Protein AF-A0A367LUB1-F1 (afdb_monomer_lite)

Foldseek 3Di:
DEQEDEDQADPAACLQDPVNCVPRVVVQVVCCVVVVHHHWYWYWYCVPVVDIDIDTPVVRVVVCCDVALPDPVNLVVLVVVPPVSVVSNVD

pLDDT: mean 95.66, std 2.81, range [85.5, 98.38]

Structure (mmCIF, N/CA/C/O backbone):
data_AF-A0A367LUB1-F1
#
_entry.id   AF-A0A367LUB1-F1
#
loop_
_atom_site.group_PDB
_atom_site.id
_atom_site.type_symbol
_atom_site.label_atom_id
_atom_site.label_alt_id
_atom_site.label_comp_id
_atom_site.label_asym_id
_atom_site.label_entity_id
_atom_sit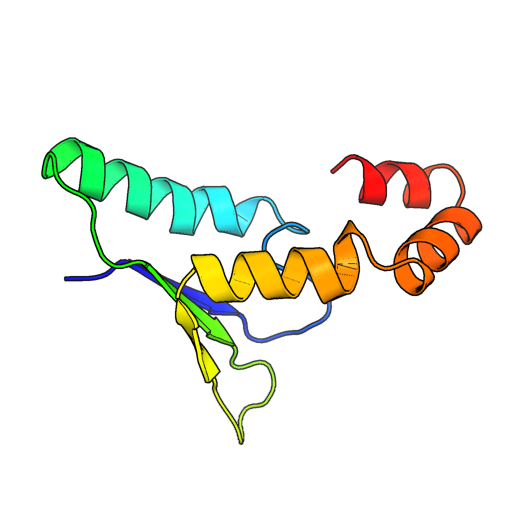e.label_seq_id
_atom_site.pdbx_PDB_ins_code
_atom_site.Cartn_x
_atom_site.Cartn_y
_atom_site.Cartn_z
_atom_site.occupancy
_atom_site.B_iso_or_equiv
_atom_site.auth_seq_id
_atom_site.auth_comp_id
_atom_site.auth_asym_id
_atom_site.auth_atom_id
_atom_site.pdbx_PDB_model_num
ATOM 1 N N . GLN A 1 1 ? -13.740 -6.405 16.655 1.00 85.69 1 GLN A N 1
ATOM 2 C CA . GLN A 1 1 ? -13.781 -5.154 15.863 1.00 85.69 1 GLN A CA 1
ATOM 3 C C . GLN A 1 1 ? -12.535 -5.117 14.992 1.00 85.69 1 GLN A C 1
ATOM 5 O O . GLN A 1 1 ? -11.517 -5.640 15.438 1.00 85.69 1 GLN A O 1
ATOM 10 N N . ALA A 1 2 ? -12.633 -4.582 13.775 1.00 95.19 2 ALA A N 1
ATOM 11 C CA . ALA A 1 2 ? -11.534 -4.525 12.813 1.00 95.19 2 ALA A CA 1
ATOM 12 C C . ALA A 1 2 ? -11.660 -3.289 11.913 1.00 95.19 2 ALA A C 1
ATOM 14 O O . ALA A 1 2 ? -12.768 -2.785 11.725 1.00 95.19 2 ALA A O 1
ATOM 15 N N . VAL A 1 3 ? -10.540 -2.847 11.347 1.00 97.50 3 VAL A N 1
ATOM 16 C CA . VAL A 1 3 ? -10.489 -1.874 10.249 1.00 97.50 3 VAL A CA 1
ATOM 17 C C . VAL A 1 3 ? -10.247 -2.641 8.951 1.00 97.50 3 VAL A C 1
ATOM 19 O O . VAL A 1 3 ? -9.372 -3.504 8.893 1.00 97.50 3 VAL A O 1
ATOM 22 N N . LEU A 1 4 ? -11.035 -2.359 7.916 1.00 97.19 4 LEU A N 1
ATOM 23 C CA . LEU A 1 4 ? -10.916 -3.007 6.613 1.00 97.19 4 LEU A CA 1
ATOM 24 C C . LEU A 1 4 ? -11.067 -1.977 5.497 1.00 97.19 4 LEU A C 1
ATOM 26 O O . LEU A 1 4 ? -11.964 -1.139 5.552 1.00 97.19 4 LEU A O 1
ATOM 30 N N . HIS A 1 5 ? -10.202 -2.071 4.489 1.00 96.69 5 HIS A N 1
ATOM 31 C CA . HIS A 1 5 ? -10.293 -1.300 3.252 1.00 96.69 5 HIS A CA 1
ATOM 32 C C . HIS A 1 5 ? -10.212 -2.262 2.061 1.00 96.69 5 HIS A C 1
ATOM 34 O O . HIS A 1 5 ? -9.445 -3.224 2.094 1.00 96.69 5 HIS A O 1
ATOM 40 N N . ASN A 1 6 ? -11.043 -2.036 1.043 1.00 95.81 6 ASN A N 1
ATOM 41 C CA . ASN A 1 6 ? -11.063 -2.829 -0.180 1.00 95.81 6 ASN A CA 1
ATOM 42 C C . ASN A 1 6 ? -10.318 -2.111 -1.305 1.00 95.81 6 ASN A C 1
ATOM 44 O O . ASN A 1 6 ? -10.345 -0.888 -1.392 1.00 95.81 6 ASN A O 1
ATOM 48 N N . GLN A 1 7 ? -9.738 -2.901 -2.195 1.00 94.25 7 GLN A N 1
ATOM 49 C CA . GLN A 1 7 ? -9.128 -2.497 -3.450 1.00 94.25 7 GLN A CA 1
ATOM 50 C C . GLN A 1 7 ? -9.743 -3.333 -4.575 1.00 94.25 7 GLN A C 1
ATOM 52 O O . GLN A 1 7 ? -9.828 -4.558 -4.474 1.00 94.25 7 GLN A O 1
ATOM 57 N N . ASP A 1 8 ? -10.159 -2.682 -5.653 1.00 92.31 8 ASP A N 1
ATOM 58 C CA . ASP A 1 8 ? -10.894 -3.274 -6.775 1.00 92.31 8 ASP A CA 1
ATOM 59 C C . ASP A 1 8 ? -10.049 -3.464 -8.044 1.00 92.31 8 ASP A C 1
ATOM 61 O O . ASP A 1 8 ? -10.506 -4.074 -9.006 1.00 92.31 8 ASP A O 1
ATOM 65 N N . ASN A 1 9 ? -8.809 -2.978 -8.049 1.00 89.31 9 ASN A N 1
ATOM 66 C CA . ASN A 1 9 ? -7.956 -2.921 -9.234 1.00 89.31 9 ASN A CA 1
ATOM 67 C C . ASN A 1 9 ? -6.515 -3.381 -8.906 1.00 89.31 9 ASN A C 1
ATOM 69 O O . ASN A 1 9 ? -6.206 -3.630 -7.741 1.00 89.31 9 ASN A O 1
ATOM 73 N N . ARG A 1 10 ? -5.636 -3.588 -9.898 1.00 89.50 10 ARG A N 1
ATOM 74 C CA . ARG A 1 10 ? -4.218 -4.011 -9.687 1.00 89.50 10 ARG A CA 1
ATOM 75 C C . ARG A 1 10 ? -3.200 -3.018 -10.241 1.00 89.50 10 ARG A C 1
ATOM 77 O O . ARG A 1 10 ? -2.003 -3.298 -10.210 1.00 89.50 10 ARG A O 1
ATOM 84 N N . GLU A 1 11 ? -3.683 -1.920 -10.795 1.00 88.75 11 GLU A N 1
ATOM 85 C CA . GLU A 1 11 ? -2.926 -0.868 -11.452 1.00 88.75 11 GLU A CA 1
ATOM 86 C C . GLU A 1 11 ? -2.096 -0.093 -10.437 1.00 88.75 11 GLU A C 1
ATOM 88 O O . GLU A 1 11 ? -0.982 0.312 -10.754 1.00 88.75 11 GLU A O 1
ATOM 93 N N . HIS A 1 12 ? -2.616 0.031 -9.217 1.00 88.88 12 HIS A N 1
ATOM 94 C CA . HIS A 1 12 ? -1.931 0.620 -8.081 1.00 88.88 12 HIS A CA 1
ATOM 95 C C . HIS A 1 12 ? -1.989 -0.317 -6.867 1.00 88.88 12 HIS A C 1
ATOM 97 O O . HIS A 1 12 ? -2.717 -1.311 -6.843 1.00 88.88 12 HIS A O 1
ATOM 103 N N . ASP A 1 13 ? -1.197 -0.033 -5.840 1.00 92.12 13 ASP A N 1
ATOM 104 C CA . ASP A 1 13 ? -1.134 -0.827 -4.614 1.00 92.12 13 ASP A CA 1
ATOM 105 C C . ASP A 1 13 ? -1.099 0.062 -3.361 1.00 92.12 13 ASP A C 1
ATOM 107 O O . ASP A 1 13 ? -1.153 1.290 -3.454 1.00 92.12 13 ASP A O 1
ATOM 111 N N . LEU A 1 14 ? -1.036 -0.565 -2.181 1.00 92.44 14 LEU A N 1
ATOM 112 C CA . LEU A 1 14 ? -1.003 0.114 -0.878 1.00 92.44 14 LEU A CA 1
ATOM 113 C C . LEU A 1 14 ? 0.091 1.184 -0.745 1.00 92.44 14 LEU A C 1
ATOM 115 O O . LEU A 1 14 ? -0.042 2.071 0.093 1.00 92.44 14 LEU A O 1
ATOM 119 N N . LEU A 1 15 ? 1.183 1.066 -1.503 1.00 93.56 15 LEU A N 1
ATOM 120 C CA . LEU A 1 15 ? 2.323 1.982 -1.462 1.00 93.56 15 LEU A CA 1
ATOM 121 C C . LEU A 1 15 ? 2.364 2.911 -2.682 1.00 93.56 15 LEU A C 1
ATOM 123 O O . LEU A 1 15 ? 3.377 3.555 -2.915 1.00 93.56 15 LEU A O 1
ATOM 127 N N . ASP A 1 16 ? 1.348 2.886 -3.542 1.00 91.69 16 ASP A N 1
ATOM 128 C CA . ASP A 1 16 ? 1.333 3.637 -4.807 1.00 91.69 16 ASP A CA 1
ATOM 129 C C . ASP A 1 16 ? 0.376 4.834 -4.751 1.00 91.69 16 ASP A C 1
ATOM 131 O O . ASP A 1 16 ? 0.580 5.839 -5.424 1.00 91.69 16 ASP A O 1
ATOM 135 N N . SER A 1 17 ? -0.655 4.748 -3.903 1.00 90.00 17 SER A N 1
ATOM 136 C CA . SER A 1 17 ? -1.559 5.859 -3.605 1.00 90.00 17 SER A CA 1
ATOM 137 C C . SER A 1 17 ? -1.522 6.210 -2.124 1.00 90.00 17 SER A C 1
ATOM 139 O O . SER A 1 17 ? -1.595 5.343 -1.247 1.00 90.00 17 SER A O 1
ATOM 141 N N . ASN A 1 18 ? -1.472 7.510 -1.849 1.00 89.94 18 ASN A N 1
ATOM 142 C CA . ASN A 1 18 ? -1.526 8.052 -0.502 1.00 89.94 18 ASN A CA 1
ATOM 143 C C . ASN A 1 18 ? -2.871 7.827 0.199 1.00 89.94 18 ASN A C 1
ATOM 145 O O . ASN A 1 18 ? -2.916 7.763 1.431 1.00 89.94 18 ASN A O 1
ATOM 149 N N . ASP A 1 19 ? -3.950 7.652 -0.560 1.00 93.62 19 ASP A N 1
ATOM 150 C CA . ASP A 1 19 ? -5.294 7.475 -0.014 1.00 93.62 19 ASP A CA 1
ATOM 151 C C . ASP A 1 19 ? -5.373 6.258 0.924 1.00 93.62 19 ASP A C 1
ATOM 153 O O . ASP A 1 19 ? -6.042 6.301 1.959 1.00 93.62 19 ASP A O 1
ATOM 157 N N . TYR A 1 20 ? -4.634 5.177 0.649 1.00 94.56 20 TYR A N 1
ATOM 158 C CA . TYR A 1 20 ? -4.667 3.991 1.510 1.00 94.56 20 TYR A CA 1
ATOM 159 C C . TYR A 1 20 ? -4.186 4.283 2.929 1.00 94.56 20 TYR A C 1
ATOM 161 O O . TYR A 1 20 ? -4.873 3.930 3.892 1.00 94.56 20 TYR A O 1
ATOM 169 N N . TYR A 1 21 ? -3.041 4.949 3.090 1.00 92.69 21 TYR A N 1
ATOM 170 C CA . TYR A 1 21 ? -2.557 5.275 4.429 1.00 92.69 21 TYR A CA 1
ATOM 171 C C . TYR A 1 21 ? -3.364 6.415 5.064 1.00 92.69 21 TYR A C 1
ATOM 173 O O . TYR A 1 21 ? -3.514 6.428 6.285 1.00 92.69 21 TYR A O 1
ATOM 181 N N . GLN A 1 22 ? -3.931 7.332 4.272 1.00 96.69 22 GLN A N 1
ATOM 182 C CA . GLN A 1 22 ? -4.800 8.393 4.788 1.00 96.69 22 GLN A CA 1
ATOM 183 C C . GLN A 1 22 ? -6.095 7.827 5.383 1.00 96.69 22 GLN A C 1
ATOM 185 O O . GLN A 1 22 ? -6.430 8.146 6.523 1.00 96.69 22 GLN A O 1
ATOM 190 N N . PHE A 1 23 ? -6.796 6.950 4.662 1.00 97.00 23 PHE A N 1
ATOM 191 C CA . PHE A 1 23 ? -8.076 6.400 5.111 1.00 97.00 23 PHE A CA 1
ATOM 192 C C . PHE A 1 23 ? -7.907 5.184 6.022 1.00 97.00 23 PHE A C 1
ATOM 194 O O . PHE A 1 23 ? -8.350 5.204 7.171 1.00 97.00 23 PHE A O 1
ATOM 201 N N . GLN A 1 24 ? -7.259 4.119 5.546 1.00 97.19 24 GLN A N 1
ATOM 202 C CA . GLN A 1 24 ? -7.120 2.884 6.324 1.00 97.19 24 GLN A CA 1
ATOM 203 C C . GLN A 1 24 ? -6.139 3.072 7.479 1.00 97.19 24 GLN A C 1
ATOM 205 O O . GLN A 1 24 ? -6.443 2.689 8.609 1.00 97.19 24 GLN A O 1
ATOM 210 N N . GLY A 1 25 ? -4.984 3.685 7.205 1.00 96.56 25 GLY A N 1
ATOM 211 C CA . GLY A 1 25 ? -3.989 4.005 8.229 1.00 96.56 25 GLY A CA 1
ATOM 212 C C . GLY A 1 25 ? -4.515 5.025 9.239 1.00 96.56 25 GLY A C 1
ATOM 213 O O . GLY A 1 25 ? -4.385 4.807 10.442 1.00 96.56 25 GLY A O 1
ATOM 214 N N . GLY A 1 26 ? -5.189 6.081 8.772 1.00 97.62 26 GLY A N 1
ATOM 215 C CA . GLY A 1 26 ? -5.818 7.083 9.636 1.00 97.62 26 GLY A CA 1
ATOM 216 C C . GLY A 1 26 ? -6.906 6.502 10.544 1.00 97.62 26 GLY A C 1
ATOM 217 O O . GLY A 1 26 ? -6.893 6.751 11.749 1.00 97.62 26 GLY A O 1
ATOM 218 N N . MET A 1 27 ? -7.808 5.673 10.005 1.00 97.94 27 MET A N 1
ATOM 219 C CA . MET A 1 27 ? -8.831 4.985 10.804 1.00 97.94 27 MET A CA 1
ATOM 220 C C . MET A 1 27 ? -8.203 4.030 11.824 1.00 97.94 27 MET A C 1
ATOM 222 O O . MET A 1 27 ? -8.620 4.007 12.982 1.00 97.94 27 MET A O 1
ATOM 226 N N . LEU A 1 28 ? -7.187 3.261 11.415 1.00 97.50 28 LEU A N 1
ATOM 227 C CA . LEU A 1 28 ? -6.466 2.358 12.310 1.00 97.50 28 LEU A CA 1
ATOM 228 C C . LEU A 1 28 ? -5.831 3.132 13.472 1.00 97.50 28 LEU A C 1
ATOM 230 O O . LEU A 1 28 ? -6.095 2.815 14.630 1.00 97.50 28 LEU A O 1
ATOM 234 N N . ALA A 1 29 ? -5.096 4.205 13.169 1.00 97.81 29 ALA A N 1
ATOM 235 C CA . ALA A 1 29 ? -4.466 5.058 14.170 1.00 97.81 29 ALA A CA 1
ATOM 236 C C . ALA A 1 29 ? -5.490 5.705 15.116 1.00 97.81 29 ALA A C 1
ATOM 238 O O . ALA A 1 29 ? -5.273 5.734 16.327 1.00 97.81 29 ALA A O 1
ATOM 239 N N . ALA A 1 30 ? -6.622 6.186 14.595 1.00 98.12 30 ALA A N 1
ATOM 240 C CA . ALA A 1 30 ? -7.674 6.794 15.406 1.00 98.12 30 ALA A CA 1
ATOM 241 C C . ALA A 1 30 ? -8.290 5.789 16.391 1.00 98.12 30 ALA A C 1
ATOM 243 O O . ALA A 1 30 ? -8.409 6.079 17.583 1.00 98.12 30 ALA A O 1
ATOM 244 N N . VAL A 1 31 ? -8.644 4.590 15.914 1.00 97.69 31 VAL A N 1
ATOM 245 C CA . VAL A 1 31 ? -9.234 3.539 16.754 1.00 97.69 31 VAL A CA 1
ATOM 246 C C . VAL A 1 31 ? -8.252 3.078 17.824 1.00 97.69 31 VAL A C 1
ATOM 248 O O . VAL A 1 31 ? -8.632 2.987 18.990 1.00 97.69 31 VAL A O 1
ATOM 251 N N . GLU A 1 32 ? -6.999 2.808 17.459 1.00 97.38 32 GLU A N 1
ATOM 252 C CA . GLU A 1 32 ? -5.983 2.347 18.411 1.00 97.38 32 GLU A CA 1
ATOM 253 C C . GLU A 1 32 ? -5.661 3.415 19.461 1.00 97.38 32 GLU A C 1
ATOM 255 O O . GLU A 1 32 ? -5.534 3.086 20.640 1.00 97.38 32 GLU A O 1
ATOM 260 N N . THR A 1 33 ? -5.629 4.692 19.067 1.00 98.25 33 THR A N 1
ATOM 261 C CA . THR A 1 33 ? -5.414 5.821 19.986 1.00 98.25 33 THR A CA 1
ATOM 262 C C . THR A 1 33 ? -6.549 5.950 21.000 1.00 98.25 33 THR A C 1
ATOM 264 O O . THR A 1 33 ? -6.296 6.065 22.196 1.00 98.25 33 THR A O 1
ATOM 267 N N . LEU A 1 34 ? -7.807 5.901 20.547 1.00 97.88 34 LEU A N 1
ATOM 268 C CA . LEU A 1 34 ? -8.975 6.038 21.425 1.00 97.88 34 LEU A CA 1
ATOM 269 C C . LEU A 1 34 ? -9.192 4.809 22.319 1.00 97.88 34 LEU A C 1
ATOM 271 O O . LEU A 1 34 ? -9.712 4.927 23.426 1.00 97.88 34 LEU A O 1
ATOM 275 N N . ARG A 1 35 ? -8.813 3.622 21.836 1.00 96.75 35 ARG A N 1
ATOM 276 C CA . ARG A 1 35 ? -8.967 2.349 22.552 1.00 96.75 35 ARG A CA 1
ATOM 277 C C . ARG A 1 35 ? -7.801 2.047 23.497 1.00 96.75 35 ARG A C 1
ATOM 279 O O . ARG A 1 35 ? -7.992 1.302 24.454 1.00 96.75 35 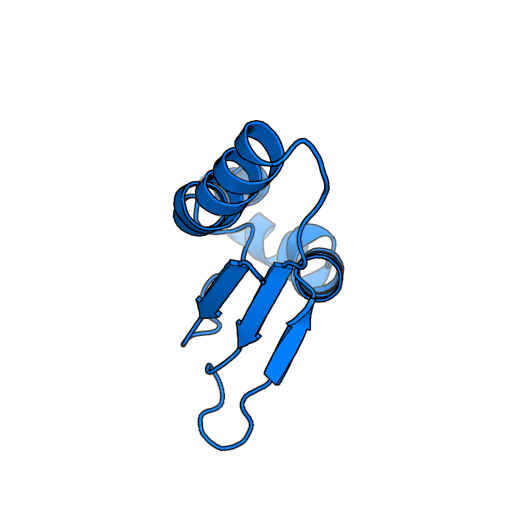ARG A O 1
ATOM 286 N N . GLY A 1 36 ? -6.603 2.555 23.204 1.00 97.44 36 GLY A N 1
ATOM 287 C CA . GLY A 1 36 ? -5.364 2.232 23.921 1.00 97.44 36 GLY A CA 1
ATOM 288 C C . GLY A 1 36 ? -4.838 0.812 23.671 1.00 97.44 36 GLY A C 1
ATOM 289 O O . GLY A 1 36 ? -4.002 0.325 24.428 1.00 97.44 36 GLY A O 1
ATOM 290 N N . ALA A 1 37 ? -5.338 0.119 22.644 1.00 96.81 37 ALA A N 1
ATOM 291 C CA . ALA A 1 37 ? -4.937 -1.244 22.304 1.00 96.81 37 ALA A CA 1
ATOM 292 C C . ALA A 1 37 ? -5.040 -1.481 20.790 1.00 96.81 37 ALA A C 1
ATOM 294 O O . ALA A 1 37 ? -5.931 -0.903 20.156 1.00 96.81 37 ALA A O 1
ATOM 295 N N . PRO A 1 38 ? -4.188 -2.357 20.223 1.00 95.25 38 PRO A N 1
ATOM 296 C CA . PRO A 1 38 ? -4.206 -2.653 18.799 1.00 95.25 38 PRO A CA 1
ATOM 297 C C . PRO A 1 38 ? -5.536 -3.267 18.358 1.00 95.25 38 PRO A C 1
ATOM 299 O O . PRO A 1 38 ? -6.216 -3.962 19.126 1.00 95.25 38 PRO A O 1
ATOM 302 N N . VAL A 1 39 ? -5.893 -3.042 17.097 1.00 97.06 39 VAL A N 1
ATOM 303 C CA . VAL A 1 39 ? -7.095 -3.614 16.479 1.00 97.06 39 VAL A CA 1
ATOM 304 C C . VAL A 1 39 ? -6.726 -4.380 15.213 1.00 97.06 39 VAL A C 1
ATOM 306 O O . VAL A 1 39 ? -5.761 -4.066 14.521 1.00 97.06 39 VAL A O 1
ATOM 309 N N . ALA A 1 40 ? -7.485 -5.430 14.901 1.00 97.62 40 ALA A N 1
ATOM 310 C CA . ALA A 1 40 ? -7.253 -6.190 13.682 1.00 97.62 40 ALA A CA 1
ATOM 311 C C . ALA A 1 40 ? -7.433 -5.291 12.445 1.00 97.62 40 ALA A C 1
ATOM 313 O O . ALA A 1 40 ? -8.401 -4.531 12.364 1.00 97.62 40 ALA A O 1
ATOM 314 N N . SER A 1 41 ? -6.518 -5.403 11.481 1.00 97.75 41 SER A N 1
ATOM 315 C CA . SER A 1 41 ? -6.553 -4.648 10.227 1.00 97.75 41 SER A CA 1
ATOM 316 C C . SER A 1 41 ? -6.433 -5.584 9.032 1.00 97.75 41 SER A C 1
ATOM 318 O O . SER A 1 41 ? -5.537 -6.437 8.989 1.00 97.75 41 SER A O 1
ATOM 320 N N . TYR A 1 42 ? -7.330 -5.418 8.065 1.00 98.06 42 TYR A N 1
ATOM 321 C CA . TYR A 1 42 ? -7.448 -6.269 6.886 1.00 98.06 42 TYR A CA 1
ATOM 322 C C . TYR A 1 42 ? -7.510 -5.453 5.598 1.00 98.06 42 TYR A C 1
ATOM 324 O O . TYR A 1 42 ? -8.025 -4.337 5.583 1.00 98.06 42 TYR A O 1
ATOM 332 N N . HIS A 1 43 ? -7.029 -6.042 4.509 1.00 97.69 43 HIS A N 1
ATOM 333 C CA . HIS A 1 43 ? -7.141 -5.510 3.155 1.00 97.69 43 HIS A CA 1
ATOM 334 C C . HIS A 1 43 ? -7.904 -6.502 2.280 1.00 97.69 43 HIS A C 1
ATOM 336 O O . HIS A 1 43 ? -7.544 -7.683 2.230 1.00 97.69 43 HIS A O 1
ATOM 342 N N . GLY A 1 44 ? -8.969 -6.038 1.630 1.00 96.88 44 GLY A N 1
ATOM 343 C CA . GLY A 1 44 ? -9.758 -6.832 0.692 1.00 96.88 44 GLY A CA 1
ATOM 344 C C . GLY A 1 44 ? -9.302 -6.598 -0.744 1.00 96.88 44 GLY A C 1
ATOM 345 O O . GLY A 1 44 ? -9.448 -5.503 -1.266 1.00 96.88 44 GLY A O 1
ATOM 346 N N . ASP A 1 45 ? -8.763 -7.624 -1.395 1.00 95.75 45 ASP A N 1
ATOM 347 C CA . ASP A 1 45 ? -8.433 -7.631 -2.822 1.00 95.75 45 ASP A CA 1
ATOM 348 C C . ASP A 1 45 ? -9.628 -8.200 -3.603 1.00 95.75 45 ASP A C 1
ATOM 350 O O . ASP A 1 45 ? -9.869 -9.411 -3.597 1.00 95.75 45 ASP A O 1
ATOM 354 N N . HIS A 1 46 ? -10.378 -7.313 -4.256 1.00 95.06 46 HIS A N 1
ATOM 355 C CA . HIS A 1 46 ? -11.501 -7.624 -5.147 1.00 95.06 46 HIS A CA 1
ATOM 356 C C . HIS A 1 46 ? -11.146 -7.447 -6.627 1.00 95.06 46 HIS A C 1
ATOM 358 O O . HIS A 1 46 ? -12.025 -7.508 -7.482 1.00 95.06 46 HIS A O 1
ATOM 364 N N . SER A 1 47 ? -9.861 -7.288 -6.951 1.00 93.69 47 SER A N 1
ATOM 365 C CA . SER A 1 47 ? -9.416 -7.117 -8.339 1.00 93.69 47 SER A CA 1
ATOM 366 C C . SER A 1 47 ? -9.664 -8.328 -9.242 1.00 93.69 47 SER A C 1
ATOM 368 O O . SER A 1 47 ? -9.580 -8.232 -10.464 1.00 93.69 47 SER A O 1
ATOM 370 N N . GLN A 1 48 ? -9.968 -9.480 -8.643 1.00 94.94 48 GLN A N 1
ATOM 371 C CA . GLN A 1 48 ? -10.531 -10.644 -9.318 1.00 94.94 48 GLN A CA 1
ATOM 372 C C . GLN A 1 48 ? -11.904 -10.923 -8.695 1.00 94.94 48 GLN A C 1
ATOM 374 O O . GLN A 1 48 ? -11.952 -11.566 -7.643 1.00 94.94 48 GLN A O 1
ATOM 379 N N . PRO A 1 49 ? -13.008 -10.456 -9.309 1.00 92.88 49 PRO A N 1
ATOM 380 C CA . PRO A 1 49 ? -14.350 -10.581 -8.735 1.00 92.88 49 PRO A CA 1
ATOM 381 C C . PRO A 1 49 ? -14.760 -12.025 -8.412 1.00 92.88 49 PRO A C 1
ATOM 383 O O . PRO A 1 49 ? -15.426 -12.259 -7.409 1.00 92.88 49 PRO A O 1
ATOM 386 N N . ASP A 1 50 ? -14.297 -12.996 -9.206 1.00 96.69 50 ASP A N 1
ATOM 387 C CA . ASP A 1 50 ? -14.579 -14.426 -9.004 1.00 96.69 50 ASP A CA 1
ATOM 388 C C . ASP A 1 50 ? -13.714 -15.077 -7.908 1.00 96.69 50 ASP A C 1
ATOM 390 O O . ASP A 1 50 ? -13.925 -16.232 -7.537 1.00 96.69 50 ASP A O 1
ATOM 394 N N . ASN A 1 51 ? -12.702 -14.370 -7.394 1.00 95.62 51 ASN A N 1
ATOM 395 C CA . ASN A 1 51 ? -11.785 -14.872 -6.370 1.00 95.62 51 ASN A CA 1
ATOM 396 C C . ASN A 1 51 ? -11.348 -13.753 -5.408 1.00 95.62 51 ASN A C 1
ATOM 398 O O . ASN A 1 51 ? -10.156 -13.414 -5.366 1.00 95.62 51 ASN A O 1
ATOM 402 N N . PRO A 1 52 ? -12.285 -13.170 -4.637 1.00 95.25 52 PRO A N 1
ATOM 403 C CA . PRO A 1 52 ? -11.963 -12.129 -3.676 1.00 95.25 52 PRO A CA 1
ATOM 404 C C . PRO A 1 52 ? -11.069 -12.692 -2.569 1.00 95.25 52 PRO A C 1
ATOM 406 O O . PRO A 1 52 ? -11.290 -13.792 -2.056 1.00 95.25 52 PRO A O 1
ATOM 409 N N . ARG A 1 53 ? -10.039 -11.938 -2.182 1.00 96.62 53 ARG A N 1
ATOM 410 C CA . ARG A 1 53 ? -9.081 -12.360 -1.152 1.00 96.62 53 ARG A CA 1
ATOM 411 C C . ARG A 1 53 ? -8.973 -11.314 -0.066 1.00 96.62 53 ARG A C 1
ATOM 413 O O . ARG A 1 53 ? -8.580 -10.188 -0.330 1.00 96.62 53 ARG A O 1
ATOM 420 N N . ILE A 1 54 ? -9.222 -11.720 1.170 1.00 97.19 54 ILE A N 1
ATOM 421 C CA . ILE A 1 54 ? -8.995 -10.877 2.342 1.00 97.19 54 ILE A CA 1
ATOM 422 C C . ILE A 1 54 ? -7.694 -11.324 3.000 1.00 97.19 54 ILE A C 1
ATOM 424 O O . ILE A 1 54 ? -7.490 -12.512 3.251 1.00 97.19 54 ILE A O 1
ATOM 428 N N . ARG A 1 55 ? -6.806 -10.369 3.264 1.00 97.44 55 ARG A N 1
ATOM 429 C CA . ARG A 1 55 ? -5.539 -10.582 3.973 1.00 97.44 55 ARG A CA 1
ATOM 430 C C . ARG A 1 55 ? -5.463 -9.658 5.168 1.00 97.44 55 ARG A C 1
ATOM 432 O O . ARG A 1 55 ? -6.131 -8.627 5.198 1.00 97.44 55 ARG A O 1
ATOM 439 N N . THR A 1 56 ? -4.622 -9.979 6.139 1.00 98.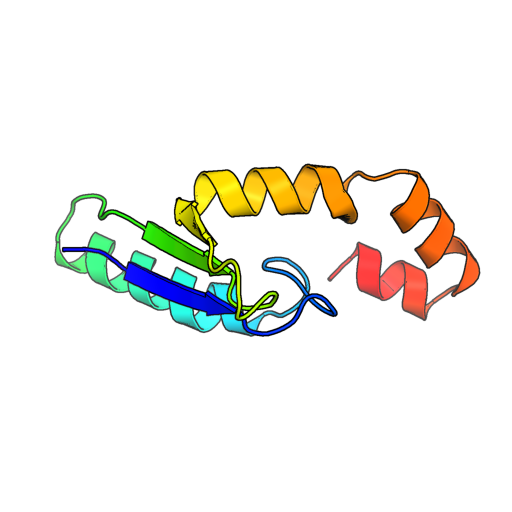19 56 THR A N 1
ATOM 440 C CA . THR A 1 56 ? -4.199 -8.958 7.100 1.00 98.19 56 THR A CA 1
ATOM 441 C C . THR A 1 56 ? -3.462 -7.840 6.361 1.00 98.19 56 THR A C 1
ATOM 443 O O . THR A 1 56 ? -2.790 -8.083 5.354 1.00 98.19 56 THR A O 1
ATOM 446 N N . LEU A 1 57 ? -3.530 -6.612 6.877 1.00 97.12 57 LEU A N 1
ATOM 447 C CA . LEU A 1 57 ? -2.792 -5.487 6.293 1.00 97.12 57 LEU A CA 1
ATOM 448 C C . LEU A 1 57 ? -1.281 -5.782 6.209 1.00 97.12 57 LEU A C 1
ATOM 450 O O . LEU A 1 57 ? -0.622 -5.433 5.233 1.00 97.12 57 LEU A O 1
ATOM 454 N N . LYS A 1 58 ? -0.739 -6.507 7.196 1.00 97.12 58 LYS A N 1
ATOM 455 C CA . LYS A 1 58 ? 0.664 -6.945 7.212 1.00 97.12 58 LYS A CA 1
ATOM 456 C C . LYS A 1 58 ? 0.998 -7.898 6.061 1.00 97.12 58 LYS A C 1
ATOM 458 O O . LYS A 1 58 ? 2.058 -7.773 5.451 1.00 97.12 58 LYS A O 1
ATOM 463 N N . GLU A 1 59 ? 0.136 -8.871 5.781 1.00 98.06 59 GLU A N 1
ATOM 464 C CA . GLU A 1 59 ? 0.330 -9.800 4.664 1.00 98.06 59 GLU A CA 1
ATOM 465 C C . GLU A 1 59 ? 0.270 -9.082 3.318 1.00 98.06 59 GLU A C 1
ATOM 467 O O . GLU A 1 59 ? 1.111 -9.351 2.458 1.00 98.06 59 GLU A O 1
ATOM 472 N N . GLU A 1 60 ? -0.671 -8.150 3.142 1.00 97.06 60 GLU A N 1
ATOM 473 C CA . GLU A 1 60 ? -0.761 -7.378 1.902 1.00 97.06 60 GLU A CA 1
ATOM 474 C C . GLU A 1 60 ? 0.449 -6.457 1.720 1.00 97.06 60 GLU A C 1
ATOM 476 O O . GLU A 1 60 ? 1.057 -6.458 0.652 1.00 97.06 60 GLU A O 1
ATOM 481 N N . LEU A 1 61 ? 0.894 -5.765 2.772 1.00 96.44 61 LEU A N 1
ATOM 482 C CA . LEU A 1 61 ? 2.107 -4.948 2.718 1.00 96.44 61 LEU A CA 1
ATOM 483 C C . LEU A 1 61 ? 3.334 -5.787 2.326 1.00 96.44 61 LEU A C 1
ATOM 485 O O . LEU A 1 61 ? 4.079 -5.426 1.416 1.00 96.44 61 LEU A O 1
ATOM 489 N N . ASN A 1 62 ? 3.522 -6.950 2.957 1.00 97.62 62 ASN A N 1
ATOM 490 C CA . ASN A 1 62 ? 4.614 -7.866 2.617 1.00 97.62 62 ASN A CA 1
ATOM 491 C C . ASN A 1 62 ? 4.549 -8.329 1.156 1.00 97.62 62 ASN A C 1
ATOM 493 O O . ASN A 1 62 ? 5.586 -8.474 0.499 1.00 97.62 62 ASN A O 1
ATOM 497 N N . ARG A 1 63 ? 3.338 -8.582 0.650 1.00 96.25 63 ARG A N 1
ATOM 498 C CA . ARG A 1 63 ? 3.102 -8.950 -0.743 1.00 96.25 63 ARG A CA 1
ATOM 499 C C . ARG A 1 63 ? 3.501 -7.808 -1.676 1.00 96.25 63 ARG A C 1
ATOM 501 O O . ARG A 1 63 ? 4.255 -8.065 -2.611 1.00 96.25 63 ARG A O 1
ATOM 508 N N . VAL A 1 64 ? 3.040 -6.586 -1.421 1.00 96.06 64 VAL A N 1
ATOM 509 C CA . VAL A 1 64 ? 3.341 -5.393 -2.230 1.00 96.06 64 VAL A CA 1
ATOM 510 C C . VAL A 1 64 ? 4.839 -5.109 -2.262 1.00 96.06 64 VAL A C 1
ATOM 512 O O . VAL A 1 64 ? 5.408 -4.940 -3.341 1.00 96.06 64 VAL A O 1
ATOM 515 N N . VAL A 1 65 ? 5.513 -5.171 -1.110 1.00 96.56 65 VAL A N 1
ATOM 516 C CA . VAL A 1 65 ? 6.966 -4.970 -1.032 1.00 96.56 65 VAL A CA 1
ATOM 517 C C . VAL A 1 65 ? 7.695 -5.949 -1.954 1.00 96.56 65 VAL A C 1
ATOM 519 O O . VAL A 1 65 ? 8.481 -5.531 -2.802 1.00 96.56 65 VAL A O 1
ATOM 522 N N . ARG A 1 66 ? 7.395 -7.250 -1.847 1.00 96.81 66 ARG A N 1
ATOM 523 C CA . ARG A 1 66 ? 8.046 -8.295 -2.658 1.00 96.81 66 ARG A CA 1
ATOM 524 C C . ARG A 1 66 ? 7.667 -8.228 -4.135 1.00 96.81 66 ARG A C 1
ATOM 526 O O . ARG A 1 66 ? 8.511 -8.475 -4.992 1.00 96.81 66 ARG A O 1
ATOM 533 N N . ALA A 1 67 ? 6.401 -7.951 -4.435 1.00 94.88 67 ALA A N 1
ATOM 534 C CA . ALA A 1 67 ? 5.876 -7.981 -5.793 1.00 94.88 67 ALA A CA 1
ATOM 535 C C . ALA A 1 67 ? 6.241 -6.728 -6.598 1.00 94.88 67 ALA A C 1
ATOM 537 O O . ALA A 1 67 ? 6.386 -6.835 -7.819 1.00 94.88 67 ALA A O 1
ATOM 538 N N . ARG A 1 68 ? 6.415 -5.576 -5.934 1.00 95.06 68 ARG A N 1
ATOM 539 C CA . ARG A 1 68 ? 6.629 -4.272 -6.572 1.00 95.06 68 ARG A CA 1
ATOM 540 C C . ARG A 1 68 ? 7.867 -3.554 -6.038 1.00 95.06 68 ARG A C 1
ATOM 542 O O . ARG A 1 68 ? 8.852 -3.478 -6.767 1.00 95.06 68 ARG A O 1
ATOM 549 N N . ALA A 1 69 ? 7.851 -3.095 -4.784 1.00 93.94 69 ALA A N 1
ATOM 550 C CA . ALA A 1 69 ? 8.843 -2.140 -4.264 1.00 93.94 69 A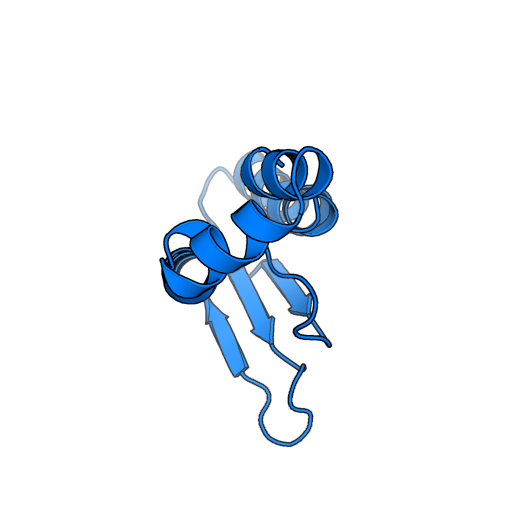LA A CA 1
ATOM 551 C C . ALA A 1 69 ? 10.300 -2.618 -4.397 1.00 93.94 69 ALA A C 1
ATOM 553 O O . ALA A 1 69 ? 11.167 -1.860 -4.823 1.00 93.94 69 ALA A O 1
ATOM 554 N N . VAL A 1 70 ? 10.567 -3.892 -4.086 1.00 96.44 70 VAL A N 1
ATOM 555 C CA . VAL A 1 70 ? 11.913 -4.484 -4.205 1.00 96.44 70 VAL A CA 1
ATOM 556 C C . VAL A 1 70 ? 12.057 -5.429 -5.398 1.00 96.44 70 VAL A C 1
ATOM 558 O O . VAL A 1 70 ? 13.056 -6.136 -5.510 1.00 96.44 70 VAL A O 1
ATOM 561 N N . ASN A 1 71 ? 11.074 -5.476 -6.301 1.00 97.88 71 ASN A N 1
ATOM 562 C CA . ASN A 1 71 ? 11.102 -6.381 -7.445 1.00 97.88 71 ASN A CA 1
ATOM 563 C C . ASN A 1 71 ? 12.059 -5.850 -8.531 1.00 97.88 71 ASN A C 1
ATOM 565 O O . ASN A 1 71 ? 11.771 -4.811 -9.137 1.00 97.88 71 ASN A O 1
ATOM 569 N N . PRO A 1 72 ? 13.142 -6.576 -8.882 1.00 97.81 72 PRO A N 1
ATOM 570 C CA . PRO A 1 72 ? 14.093 -6.127 -9.900 1.00 97.81 72 PRO A CA 1
ATOM 571 C C . PRO A 1 72 ? 13.447 -5.859 -11.262 1.00 97.81 72 PRO A C 1
ATOM 573 O O . PRO A 1 72 ? 13.874 -4.953 -11.976 1.00 97.81 72 PRO A O 1
ATOM 576 N N . LYS A 1 73 ? 12.391 -6.605 -11.621 1.00 98.06 73 LYS A N 1
ATOM 577 C CA . LYS A 1 73 ? 11.655 -6.405 -12.875 1.00 98.06 73 LYS A CA 1
ATOM 578 C C . LYS A 1 73 ? 10.915 -5.069 -12.883 1.00 98.06 73 LYS A C 1
ATOM 580 O O . LYS A 1 73 ? 10.926 -4.382 -13.904 1.00 98.06 73 LYS A O 1
ATOM 585 N N . TRP A 1 74 ? 10.289 -4.698 -11.766 1.00 96.81 74 TRP A N 1
ATOM 586 C CA . TRP A 1 74 ? 9.587 -3.420 -11.646 1.00 96.81 74 TRP A CA 1
ATOM 587 C C . TRP A 1 74 ? 10.576 -2.252 -11.604 1.00 96.81 74 TRP A C 1
ATOM 589 O O . TRP A 1 74 ? 10.424 -1.305 -12.371 1.00 96.81 74 TRP A O 1
ATOM 599 N N . ILE A 1 75 ? 11.663 -2.376 -10.834 1.00 97.62 75 ILE A N 1
ATOM 600 C CA . IL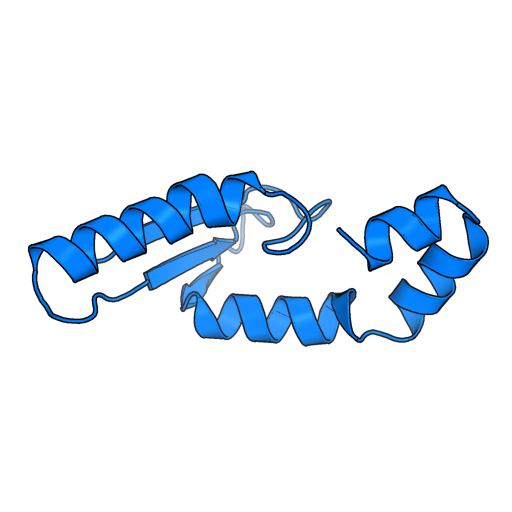E A 1 75 ? 12.734 -1.368 -10.767 1.00 97.62 75 ILE A CA 1
ATOM 601 C C . ILE A 1 75 ? 13.362 -1.137 -12.151 1.00 97.62 75 ILE A C 1
ATOM 603 O O . ILE A 1 75 ? 13.515 0.003 -12.589 1.00 97.62 75 ILE A O 1
ATOM 607 N N . ALA A 1 76 ? 13.701 -2.206 -12.879 1.00 98.00 76 ALA A N 1
ATOM 608 C CA . ALA A 1 76 ? 14.191 -2.101 -14.254 1.00 98.00 76 ALA A CA 1
ATOM 609 C C . ALA A 1 76 ? 13.131 -1.517 -15.206 1.00 98.00 76 ALA A C 1
ATOM 611 O O . ALA A 1 76 ? 13.479 -0.844 -16.174 1.00 98.00 76 ALA A O 1
ATOM 612 N N . GLY A 1 77 ? 11.848 -1.757 -14.918 1.00 97.50 77 GLY A N 1
ATOM 613 C CA . GLY A 1 77 ? 10.694 -1.060 -15.484 1.00 97.50 77 GLY A CA 1
ATOM 614 C C . GLY A 1 77 ? 10.813 0.449 -15.361 1.00 97.50 77 GLY A C 1
ATOM 615 O O . GLY A 1 77 ? 10.960 1.137 -16.368 1.00 97.50 77 GLY A O 1
ATOM 616 N N . MET A 1 78 ? 10.811 0.938 -14.123 1.00 97.62 78 MET A N 1
ATOM 617 C CA 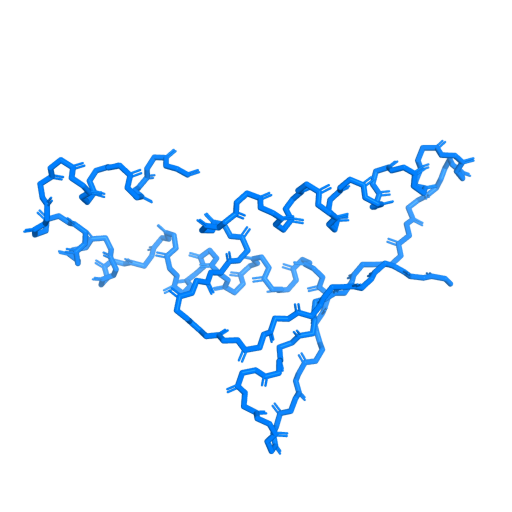. MET A 1 78 ? 10.833 2.363 -13.799 1.00 97.62 78 MET A CA 1
ATOM 618 C C . MET A 1 78 ? 12.057 3.075 -14.373 1.00 97.62 78 MET A C 1
ATOM 620 O O . MET A 1 78 ? 11.930 4.162 -14.931 1.00 97.62 78 MET A O 1
ATOM 624 N N . LYS A 1 79 ? 13.233 2.435 -14.361 1.00 97.62 79 LYS A N 1
ATOM 625 C CA . LYS A 1 79 ? 14.462 3.009 -14.938 1.00 97.62 79 LYS A CA 1
ATOM 626 C C . LYS A 1 79 ? 14.345 3.399 -16.419 1.00 97.62 79 LYS A C 1
ATOM 628 O O . LYS A 1 79 ? 15.072 4.285 -16.855 1.00 97.62 79 LYS A O 1
ATOM 633 N N . ARG A 1 80 ? 13.426 2.801 -17.190 1.00 98.38 80 ARG A N 1
ATOM 634 C CA . ARG A 1 80 ? 13.187 3.178 -18.599 1.00 98.38 80 ARG A CA 1
ATOM 635 C C . ARG A 1 80 ? 12.417 4.493 -18.769 1.00 98.38 80 ARG A C 1
ATOM 637 O O . ARG A 1 80 ? 12.334 4.990 -19.886 1.00 98.38 80 ARG A O 1
ATOM 644 N N . HIS A 1 81 ? 11.873 5.055 -17.689 1.00 98.06 81 HIS A N 1
ATOM 645 C CA . HIS A 1 81 ? 11.000 6.233 -17.712 1.00 98.06 81 HIS A CA 1
ATOM 646 C C . HIS A 1 81 ? 11.638 7.488 -17.083 1.00 98.06 81 HIS A C 1
ATOM 648 O O . HIS A 1 81 ? 10.933 8.447 -16.768 1.00 98.06 81 HIS A O 1
ATOM 654 N N . GLY A 1 82 ? 12.967 7.504 -16.906 1.00 96.81 82 GLY A N 1
ATOM 655 C CA . GLY A 1 82 ? 13.730 8.693 -16.503 1.00 96.81 82 GLY A CA 1
ATOM 656 C C . GLY A 1 82 ? 13.184 9.364 -15.238 1.00 96.81 82 GLY A C 1
ATOM 657 O O . GLY A 1 82 ? 12.996 8.704 -14.218 1.00 96.81 82 GLY A O 1
ATOM 658 N N . TYR A 1 83 ? 12.904 10.671 -15.320 1.00 97.75 83 TYR A N 1
ATOM 659 C CA . TYR A 1 83 ? 12.383 11.471 -14.204 1.00 97.75 83 TYR A CA 1
ATOM 660 C C . TYR A 1 83 ? 11.112 10.878 -13.583 1.00 97.75 83 TYR A C 1
ATOM 662 O O . TYR A 1 83 ? 11.048 10.714 -12.369 1.00 97.75 83 TYR A O 1
ATOM 670 N N . LYS A 1 84 ? 10.117 10.502 -14.400 1.00 97.69 84 LYS A N 1
ATOM 671 C CA . LYS A 1 84 ? 8.853 9.971 -13.871 1.00 97.69 84 LYS A CA 1
ATOM 672 C C . LYS A 1 84 ? 9.043 8.593 -13.235 1.00 97.69 84 LYS A C 1
ATOM 674 O O . LYS A 1 84 ? 8.440 8.317 -12.211 1.00 97.69 84 LYS A O 1
ATOM 679 N N . GLY A 1 85 ? 9.937 7.767 -13.775 1.00 97.19 85 GLY A N 1
ATOM 680 C CA . GLY A 1 85 ? 10.301 6.499 -13.140 1.00 97.19 85 GLY A CA 1
ATOM 681 C C . GLY A 1 85 ? 11.013 6.676 -11.796 1.00 97.19 85 GLY A C 1
ATOM 682 O O . GLY A 1 85 ? 10.739 5.940 -10.855 1.00 97.19 85 GLY A O 1
ATOM 683 N N . ALA A 1 86 ? 11.904 7.667 -11.687 1.00 96.88 86 ALA A N 1
ATOM 684 C CA . ALA A 1 86 ? 12.535 8.024 -10.416 1.00 96.88 86 ALA A CA 1
ATOM 685 C C . ALA A 1 86 ? 11.522 8.581 -9.403 1.00 96.88 86 ALA A C 1
ATOM 687 O O . ALA A 1 86 ? 11.649 8.309 -8.215 1.00 96.88 86 ALA A O 1
ATOM 688 N N . PHE A 1 87 ? 10.507 9.310 -9.876 1.00 96.69 87 PHE A N 1
ATOM 689 C CA . PHE A 1 87 ? 9.407 9.788 -9.045 1.00 96.69 87 PHE A CA 1
ATOM 690 C C . PHE A 1 87 ? 8.609 8.625 -8.435 1.00 96.69 87 PHE A C 1
ATOM 692 O O . PHE A 1 87 ? 8.468 8.595 -7.221 1.00 96.69 87 PHE A O 1
ATOM 699 N N . GLU A 1 88 ? 8.168 7.634 -9.225 1.00 95.06 88 GLU A N 1
ATOM 700 C CA . GLU A 1 88 ? 7.404 6.485 -8.680 1.00 95.06 88 GLU A CA 1
ATOM 701 C C . GLU A 1 88 ? 8.229 5.609 -7.722 1.00 95.06 88 GLU A C 1
ATOM 703 O O . GLU A 1 88 ? 7.679 4.841 -6.941 1.00 95.06 88 GLU A O 1
ATOM 708 N N . LEU A 1 89 ? 9.563 5.674 -7.802 1.00 93.50 89 LEU A N 1
ATOM 709 C CA . LEU A 1 89 ? 10.455 5.000 -6.853 1.00 93.50 89 LEU A CA 1
ATOM 710 C C . LEU A 1 89 ? 10.551 5.728 -5.505 1.00 93.50 89 LEU A C 1
ATOM 712 O O . LEU A 1 89 ? 10.929 5.098 -4.520 1.00 93.50 89 LEU A O 1
ATOM 716 N N . ALA A 1 90 ? 10.304 7.039 -5.489 1.00 92.81 90 ALA A N 1
ATOM 717 C CA . ALA A 1 90 ? 10.456 7.897 -4.317 1.00 92.81 90 ALA A CA 1
ATOM 718 C C . ALA A 1 90 ? 9.129 8.223 -3.618 1.00 92.81 90 ALA A C 1
ATOM 720 O O . ALA A 1 90 ? 9.161 8.589 -2.442 1.00 92.81 90 ALA A O 1
ATOM 721 N N . ALA A 1 91 ? 8.016 8.144 -4.352 1.00 85.50 91 ALA A N 1
ATOM 722 C CA . ALA A 1 91 ? 6.657 8.242 -3.825 1.00 85.50 91 ALA A CA 1
ATOM 723 C C . ALA A 1 91 ? 6.370 7.109 -2.827 1.00 85.50 91 ALA A C 1
ATOM 725 O O . ALA A 1 91 ? 5.752 7.421 -1.784 1.00 85.50 91 ALA A O 1
#

Secondary structure (DSSP, 8-state):
-EEEEEE--SSS-TTT-HHHIIIIIHHHHHHHHHHTS--EEEEEE-SSTTS-EEEEHHHHHHHHIIIIIT-HHHHHHHHTTHHHHHHHHH-

Radius of gyration: 15.01 Å; chains: 1; bounding box: 29×26×42 Å

Sequence (91 aa):
QAVLHNQDNREHDLLDSNDYYQFQGGMLAAVETLRGAPVASYHGDHSQPDNPRIRTLKEELNRVVRARAVNPKWIAGMKRHGYKGAFELAA

InterPro domains:
  IPR003672 CobN/magnesium chelatase [PF02514] (1-91)
  IPR003672 CobN/magnesium chelatase [PTHR44119] (1-90)

Organism: Pseudomonas aeruginosa (NCBI:txid287)